Protein AF-A0A482WJ39-F1 (afdb_monomer_lite)

InterPro domains:
  IPR003959 ATPase, AAA-type, core [PF00004] (1-39)
  IPR003960 ATPase, AAA-type, conserved site [PS00674] (11-30)
  IPR015415 Spastin/Vps4, C-terminal [PF09336] (120-150)
  IPR027417 P-loop containing nucleoside triphosphate hydrolase [G3DSA:3.40.50.300] (1-40)
  IPR027417 P-loop containing nucleoside triphosphate hydrolase [SSF52540] (7-94)
  IPR041569 AAA ATPase, AAA+ lid domain [PF17862] (64-99)
  IPR050304 Microtubule-severing AAA ATPase [PTHR23074] (1-119)

pLDDT: mean 89.64, std 10.5, range [42.44, 97.19]

Sequence (154 aa):
MQGVGNDNDGVLVLGATNIPWVLDAAIRRRFEKRIYIPLPEEHARLQMFKLHLGNTSHELNEDDLKTLAHKTEGYSGADISIVVRDALMQPVRKVQMATHFRQVSGPSRTDPNVIVNDLLTPCSPGSPGAIEMTWMDVPGDKLYEPSVTMVNIH

Structure (mmCIF, N/CA/C/O backbone):
data_AF-A0A482WJ39-F1
#
_entry.id   AF-A0A482WJ39-F1
#
loop_
_atom_site.group_PDB
_atom_site.id
_atom_site.type_symbol
_atom_site.label_atom_id
_atom_site.label_alt_id
_atom_site.label_comp_id
_atom_site.label_asym_id
_atom_site.label_entity_id
_atom_site.label_seq_id
_atom_site.pdbx_PDB_ins_code
_atom_site.Cartn_x
_atom_site.Cartn_y
_atom_site.Cartn_z
_atom_site.occupancy
_atom_site.B_iso_or_equiv
_atom_site.auth_seq_id
_atom_site.auth_comp_id
_atom_site.auth_asym_id
_atom_site.auth_atom_id
_atom_site.pdbx_PDB_model_num
ATOM 1 N N . MET A 1 1 ? 26.943 -13.281 -31.405 1.00 46.62 1 MET A N 1
ATOM 2 C CA . MET A 1 1 ? 25.716 -13.459 -30.597 1.00 46.62 1 MET A CA 1
ATOM 3 C C . MET A 1 1 ? 24.828 -12.218 -30.725 1.00 46.62 1 MET A C 1
ATOM 5 O O . MET A 1 1 ? 24.795 -11.364 -29.846 1.00 46.62 1 MET A O 1
ATOM 9 N N . GLN A 1 2 ? 24.151 -12.051 -31.858 1.00 42.44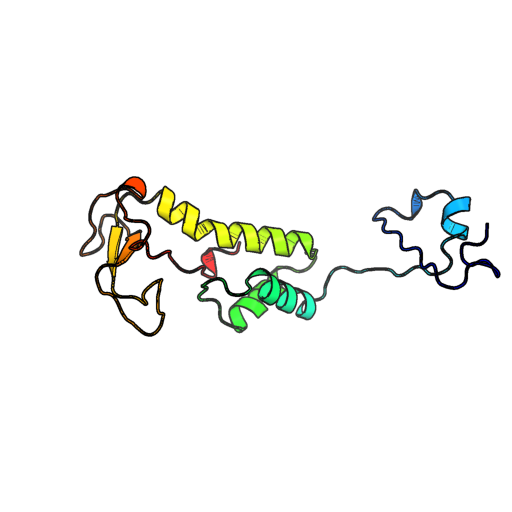 2 GLN A N 1
ATOM 10 C CA . GLN A 1 2 ? 22.997 -11.147 -31.903 1.00 42.44 2 GLN A CA 1
ATOM 11 C C . GLN A 1 2 ? 21.970 -11.657 -30.882 1.00 42.44 2 GLN A C 1
ATOM 13 O O . GLN A 1 2 ? 21.804 -12.867 -30.750 1.00 42.44 2 GLN A O 1
ATOM 18 N N . GLY A 1 3 ? 21.373 -10.76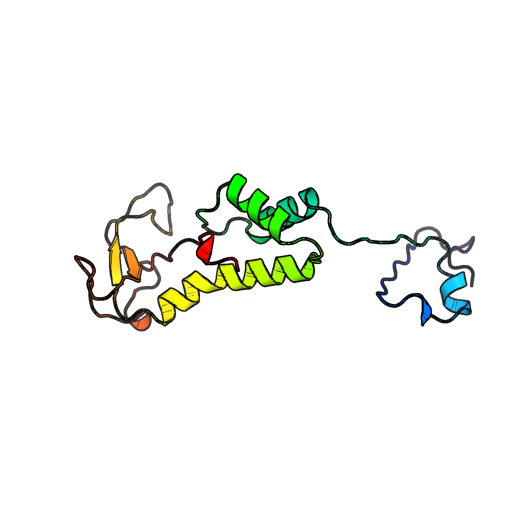1 -30.094 1.00 47.84 3 GLY A N 1
ATOM 19 C CA . GLY A 1 3 ? 20.368 -11.128 -29.085 1.00 47.84 3 GLY A CA 1
ATOM 20 C C . GLY A 1 3 ? 19.009 -11.483 -29.689 1.00 47.84 3 GLY A C 1
ATOM 21 O O . GLY A 1 3 ? 18.086 -11.810 -28.954 1.00 47.84 3 GLY A O 1
ATOM 22 N N . VAL A 1 4 ? 18.914 -11.452 -31.017 1.00 57.78 4 VAL A N 1
ATOM 23 C CA . VAL A 1 4 ? 17.875 -12.083 -31.822 1.00 57.78 4 VAL A CA 1
ATOM 24 C C . VAL A 1 4 ? 18.612 -12.763 -32.979 1.00 57.78 4 VAL A C 1
ATOM 26 O O . VAL A 1 4 ? 19.047 -12.113 -33.925 1.00 57.78 4 VAL A O 1
ATOM 29 N N . GLY A 1 5 ? 18.908 -14.052 -32.827 1.00 44.41 5 GLY A N 1
ATOM 30 C CA . GLY A 1 5 ? 19.530 -14.864 -33.872 1.00 44.41 5 GLY A CA 1
ATOM 31 C C . GLY A 1 5 ? 18.461 -15.508 -34.747 1.00 44.41 5 GLY A C 1
ATOM 32 O O . GLY A 1 5 ? 17.418 -15.896 -34.230 1.00 44.41 5 GLY A O 1
ATOM 33 N N . ASN A 1 6 ? 18.756 -15.661 -36.039 1.00 52.38 6 ASN A N 1
ATOM 34 C CA . ASN A 1 6 ? 17.915 -16.328 -37.041 1.00 52.38 6 ASN A CA 1
ATOM 35 C C . ASN A 1 6 ? 17.573 -17.804 -36.730 1.00 52.38 6 ASN A C 1
ATOM 37 O O . ASN A 1 6 ? 16.804 -18.384 -37.481 1.00 52.38 6 ASN A O 1
ATOM 41 N N . ASP A 1 7 ? 18.084 -18.382 -35.632 1.00 56.47 7 ASP A N 1
ATOM 42 C CA . ASP A 1 7 ? 17.926 -19.801 -35.281 1.00 56.47 7 ASP A CA 1
ATOM 43 C C . ASP A 1 7 ? 17.556 -19.995 -33.785 1.00 56.47 7 ASP A C 1
ATOM 45 O O . ASP A 1 7 ? 18.168 -20.794 -33.078 1.00 56.47 7 ASP A O 1
ATOM 49 N N . ASN A 1 8 ? 16.596 -19.221 -33.257 1.00 56.69 8 ASN A N 1
ATOM 50 C CA . ASN A 1 8 ? 16.150 -19.303 -31.853 1.00 56.69 8 ASN A CA 1
ATOM 51 C C . ASN A 1 8 ? 14.618 -19.144 -31.731 1.00 56.69 8 ASN A C 1
ATOM 53 O O . ASN A 1 8 ? 14.128 -18.295 -30.981 1.00 56.69 8 ASN A O 1
ATOM 57 N N . ASP A 1 9 ? 13.872 -19.929 -32.517 1.00 59.34 9 ASP A N 1
ATOM 58 C CA . ASP A 1 9 ? 12.409 -19.865 -32.655 1.00 59.34 9 ASP A CA 1
ATOM 59 C C . ASP A 1 9 ? 11.685 -20.060 -31.306 1.00 59.34 9 ASP A C 1
ATOM 61 O O . ASP A 1 9 ? 11.325 -21.168 -30.913 1.00 59.34 9 ASP A O 1
ATOM 65 N N . GLY A 1 10 ? 11.472 -18.960 -30.576 1.00 71.56 10 GLY A N 1
ATOM 66 C CA . GLY A 1 10 ? 10.562 -18.887 -29.429 1.00 71.56 10 GLY A CA 1
ATOM 67 C C . GLY A 1 10 ? 11.150 -18.450 -28.083 1.00 71.56 10 GLY A C 1
ATOM 68 O O . GLY A 1 10 ? 10.396 -18.377 -27.114 1.00 71.56 10 GLY A O 1
ATOM 69 N N . VAL A 1 11 ? 12.447 -18.134 -27.969 1.00 82.62 11 VAL A N 1
ATOM 70 C CA . VAL A 1 11 ? 13.030 -17.712 -26.674 1.00 82.62 11 VAL A CA 1
ATOM 71 C C . VAL A 1 11 ? 13.084 -16.185 -26.551 1.00 82.62 11 VAL A C 1
ATOM 73 O O . VAL A 1 11 ? 13.853 -15.522 -27.244 1.00 82.62 11 VAL A O 1
ATOM 76 N N . LEU A 1 12 ? 12.304 -15.624 -25.618 1.00 84.88 12 LEU A N 1
ATOM 77 C CA . LEU A 1 12 ? 12.344 -14.205 -25.243 1.00 84.88 12 LEU A CA 1
ATOM 78 C C . LEU A 1 12 ? 13.251 -13.991 -24.023 1.00 84.88 12 LEU A C 1
ATOM 80 O O . LEU A 1 12 ? 13.009 -14.553 -22.957 1.00 84.88 12 LEU A O 1
ATOM 84 N N . VAL A 1 13 ? 14.259 -13.127 -24.160 1.00 88.00 13 VAL A N 1
ATOM 85 C CA . VAL A 1 13 ? 15.148 -12.733 -23.056 1.00 88.00 13 VAL A CA 1
ATOM 86 C C . VAL A 1 13 ? 14.767 -11.343 -22.549 1.00 88.00 13 VAL A C 1
ATOM 88 O O . VAL A 1 13 ? 14.819 -10.367 -23.297 1.00 88.00 13 VAL A O 1
ATOM 91 N N . LEU A 1 14 ? 14.426 -11.249 -21.262 1.00 92.94 14 LEU A N 1
ATOM 92 C CA . LEU A 1 14 ? 14.145 -9.992 -20.564 1.00 92.94 14 LEU A CA 1
ATOM 93 C C . LEU A 1 14 ? 15.257 -9.691 -19.555 1.00 92.94 14 LEU A C 1
ATOM 95 O O . LEU A 1 14 ? 15.669 -10.563 -18.794 1.00 92.94 14 LEU A O 1
ATOM 99 N N . GLY A 1 15 ? 15.731 -8.446 -19.541 1.00 93.31 15 GLY A N 1
ATOM 100 C CA . GLY A 1 15 ? 16.702 -7.950 -18.567 1.00 93.31 15 GLY A CA 1
ATOM 101 C C . GLY A 1 15 ? 16.218 -6.646 -17.939 1.00 93.31 15 GLY A C 1
ATOM 102 O O . GLY A 1 15 ? 15.650 -5.805 -18.633 1.00 93.31 15 GLY A O 1
ATOM 103 N N . ALA A 1 16 ? 16.460 -6.472 -16.640 1.00 95.31 16 ALA A N 1
ATOM 104 C CA . ALA A 1 16 ? 16.119 -5.264 -15.893 1.00 95.31 16 ALA A CA 1
ATOM 105 C C . ALA A 1 16 ? 17.386 -4.646 -15.284 1.00 95.31 16 ALA A C 1
ATOM 107 O O . ALA A 1 16 ? 18.242 -5.356 -14.759 1.00 95.31 16 ALA A O 1
ATOM 108 N N . THR A 1 17 ? 17.525 -3.322 -15.367 1.00 94.81 17 THR A N 1
ATOM 109 C CA . THR A 1 17 ? 18.626 -2.581 -14.739 1.00 94.81 17 THR A CA 1
ATOM 110 C C . THR A 1 17 ? 18.197 -1.159 -14.401 1.00 94.81 17 THR A C 1
ATOM 112 O O . THR A 1 17 ? 17.566 -0.493 -15.218 1.00 94.81 17 THR A O 1
ATOM 115 N N . ASN A 1 18 ? 18.597 -0.680 -13.222 1.00 94.75 18 ASN A N 1
ATOM 116 C CA . ASN A 1 18 ? 18.424 0.717 -12.810 1.00 94.75 18 ASN A CA 1
ATOM 117 C C . ASN A 1 18 ? 19.621 1.596 -13.225 1.00 94.75 18 ASN A C 1
ATOM 119 O O . ASN A 1 18 ? 19.581 2.810 -13.056 1.00 94.75 18 ASN A O 1
ATOM 123 N N . ILE A 1 19 ? 20.698 0.992 -13.748 1.00 95.25 19 ILE A N 1
ATOM 124 C CA . ILE A 1 19 ? 21.979 1.662 -14.029 1.00 95.25 19 ILE A CA 1
ATOM 125 C C . ILE A 1 19 ? 22.481 1.276 -15.440 1.00 95.25 19 ILE A C 1
ATOM 127 O O . ILE A 1 19 ? 23.523 0.629 -15.592 1.00 95.25 19 ILE A O 1
ATOM 131 N N . PRO A 1 20 ? 21.751 1.631 -16.518 1.00 92.75 20 PRO A N 1
ATOM 132 C CA . PRO A 1 20 ? 22.053 1.162 -17.875 1.00 92.75 20 PRO A CA 1
ATOM 133 C C . PRO A 1 20 ? 23.400 1.652 -18.435 1.00 92.75 20 PRO A C 1
ATOM 135 O O . PRO A 1 20 ? 23.935 1.036 -19.357 1.00 92.75 20 PRO A O 1
ATOM 138 N N . TRP A 1 21 ? 23.967 2.739 -17.902 1.00 92.56 21 TRP A N 1
ATOM 139 C CA . TRP A 1 21 ? 25.252 3.288 -18.357 1.00 92.56 21 TRP A CA 1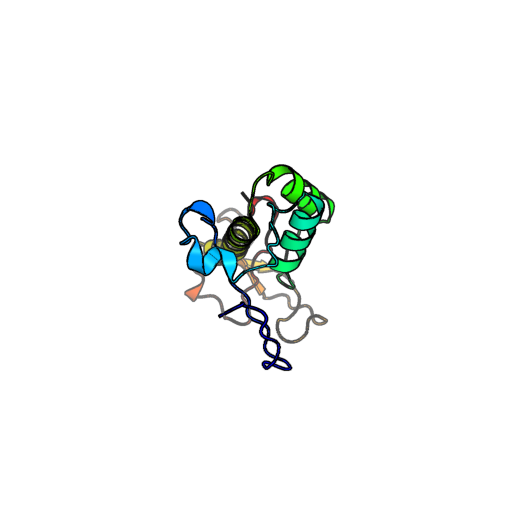
ATOM 140 C C . TRP A 1 21 ? 26.468 2.462 -17.917 1.00 92.56 21 TRP A C 1
ATOM 142 O O . TRP A 1 21 ? 27.481 2.486 -18.612 1.00 92.56 21 TRP A O 1
ATOM 152 N N . VAL A 1 22 ? 26.360 1.703 -16.819 1.00 95.88 22 VAL A N 1
ATOM 153 C CA . VAL A 1 22 ? 27.432 0.813 -16.329 1.00 95.88 22 VAL A CA 1
ATOM 154 C C . VAL A 1 22 ? 27.508 -0.484 -17.142 1.00 95.88 22 VAL A C 1
ATOM 156 O O . VAL A 1 22 ? 28.544 -1.141 -17.171 1.00 95.88 22 VAL A O 1
ATOM 159 N N . LEU A 1 23 ? 26.431 -0.853 -17.842 1.00 93.06 23 LEU A N 1
ATOM 160 C CA . LEU A 1 23 ? 26.377 -2.091 -18.613 1.00 93.06 23 LEU A CA 1
ATOM 161 C C . LEU A 1 23 ? 27.382 -2.067 -19.770 1.00 93.06 23 LEU A C 1
ATOM 163 O O . LEU A 1 23 ? 27.341 -1.158 -20.604 1.00 93.06 23 LEU A O 1
ATOM 167 N N . ASP A 1 24 ? 28.228 -3.095 -19.861 1.00 94.31 24 ASP A N 1
ATOM 168 C CA . ASP A 1 24 ? 29.236 -3.219 -20.914 1.00 94.31 24 ASP A CA 1
ATOM 169 C C . ASP A 1 24 ? 28.641 -3.050 -22.325 1.00 94.31 24 ASP A C 1
ATOM 171 O O . ASP A 1 24 ? 27.534 -3.511 -22.631 1.00 94.31 24 ASP A O 1
ATOM 175 N N . ALA A 1 25 ? 29.389 -2.383 -23.205 1.00 91.38 25 ALA A N 1
ATOM 176 C CA . ALA A 1 25 ? 28.9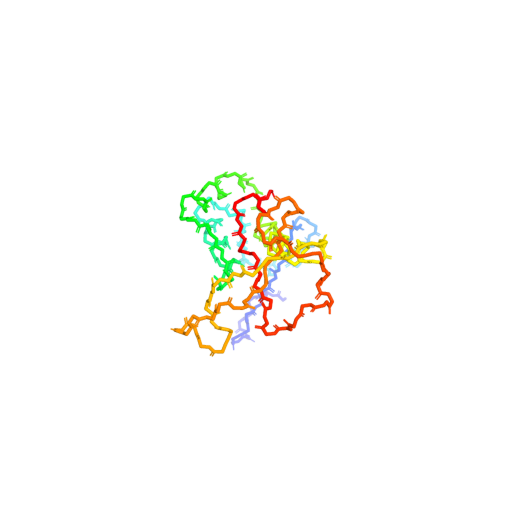32 -2.049 -24.547 1.00 91.38 25 ALA A CA 1
ATOM 177 C C . ALA A 1 25 ? 28.632 -3.295 -25.401 1.00 91.38 25 ALA A C 1
ATOM 179 O O . ALA A 1 25 ? 27.715 -3.249 -26.228 1.00 91.38 25 ALA A O 1
ATOM 180 N N . ALA A 1 26 ? 29.350 -4.408 -25.205 1.00 91.69 26 ALA A N 1
ATOM 181 C CA . ALA A 1 26 ? 29.112 -5.642 -25.947 1.00 91.69 26 ALA A CA 1
ATOM 182 C C . ALA A 1 26 ? 27.780 -6.286 -25.550 1.00 91.69 26 ALA A C 1
ATOM 184 O O . ALA A 1 26 ? 27.037 -6.715 -26.433 1.00 91.69 26 ALA A O 1
ATOM 185 N N . ILE A 1 27 ? 27.437 -6.293 -24.257 1.00 90.00 27 ILE A N 1
ATOM 186 C CA . ILE A 1 27 ? 26.133 -6.778 -23.773 1.00 90.00 27 ILE A CA 1
ATOM 187 C C . ILE A 1 27 ? 25.017 -5.835 -24.223 1.00 90.00 27 ILE A C 1
ATOM 189 O O . ILE A 1 27 ? 24.005 -6.280 -24.761 1.00 90.00 27 ILE A O 1
ATOM 193 N N . ARG A 1 28 ? 25.217 -4.521 -24.080 1.00 88.12 28 ARG A N 1
ATOM 194 C CA . ARG A 1 28 ? 24.224 -3.500 -24.445 1.00 88.12 28 ARG A CA 1
ATOM 195 C C . ARG A 1 28 ? 23.806 -3.593 -25.915 1.00 88.12 28 ARG A C 1
ATOM 197 O O . ARG A 1 28 ? 22.643 -3.360 -26.231 1.00 88.12 28 ARG A O 1
ATOM 204 N N . ARG A 1 29 ? 24.731 -3.954 -26.813 1.00 89.19 29 ARG A N 1
ATOM 205 C CA . ARG A 1 29 ? 24.456 -4.197 -28.243 1.00 89.19 29 ARG A CA 1
ATOM 206 C C . ARG A 1 29 ? 23.629 -5.459 -28.510 1.00 89.19 29 ARG A C 1
ATOM 208 O O . ARG A 1 29 ? 23.006 -5.522 -29.559 1.00 89.19 29 ARG A O 1
ATOM 215 N N . ARG A 1 30 ? 23.605 -6.439 -27.597 1.00 89.75 30 ARG A N 1
ATOM 216 C CA . ARG A 1 30 ? 22.744 -7.631 -27.720 1.00 89.75 30 ARG A CA 1
ATOM 217 C C . ARG A 1 30 ? 21.286 -7.342 -27.339 1.00 89.75 30 ARG A C 1
ATOM 219 O O . ARG A 1 30 ? 20.398 -8.014 -27.839 1.00 89.75 30 ARG A O 1
ATOM 226 N N . PHE A 1 31 ? 21.033 -6.331 -26.506 1.00 90.12 31 PHE A N 1
ATOM 227 C CA . PHE A 1 31 ? 19.681 -5.862 -26.183 1.00 90.12 31 PHE A CA 1
ATOM 228 C C . PHE A 1 31 ? 19.251 -4.747 -27.145 1.00 90.12 31 PHE A C 1
ATOM 230 O O . PHE A 1 31 ? 19.453 -3.554 -26.888 1.00 90.12 31 PHE A O 1
ATOM 237 N N . GLU A 1 32 ? 18.688 -5.163 -28.279 1.00 86.25 32 GLU A N 1
ATOM 238 C CA . GLU A 1 32 ? 18.271 -4.284 -29.379 1.00 86.25 32 GLU A CA 1
ATOM 239 C C . GLU A 1 32 ? 17.033 -3.447 -29.030 1.00 86.25 32 GLU A C 1
ATOM 241 O O . GLU A 1 32 ? 16.963 -2.263 -29.364 1.00 86.25 32 GLU A O 1
ATOM 246 N N . LYS A 1 33 ? 16.068 -4.035 -28.311 1.00 89.56 33 LYS A N 1
ATOM 247 C CA . LYS A 1 33 ? 14.890 -3.332 -27.786 1.00 89.56 33 LYS A CA 1
ATOM 248 C C . LYS A 1 33 ? 15.137 -2.902 -26.346 1.00 89.56 33 LYS A C 1
ATOM 250 O O . LYS A 1 33 ? 15.543 -3.703 -25.510 1.00 89.56 33 LYS A O 1
ATOM 255 N N . ARG A 1 34 ? 14.884 -1.624 -26.061 1.00 92.25 34 ARG A N 1
ATOM 256 C CA . ARG A 1 34 ? 15.056 -1.022 -24.735 1.00 92.25 34 ARG A CA 1
ATOM 257 C C . ARG A 1 34 ? 13.819 -0.205 -24.419 1.00 92.25 34 ARG A C 1
ATOM 259 O O . ARG A 1 34 ? 13.460 0.676 -25.195 1.00 92.25 34 ARG A O 1
ATOM 266 N N . ILE A 1 35 ? 13.181 -0.524 -23.302 1.00 94.88 35 ILE A N 1
ATOM 267 C CA . ILE A 1 35 ? 11.978 0.155 -22.831 1.00 94.88 35 ILE A CA 1
ATOM 268 C C . ILE A 1 35 ? 12.361 0.889 -21.555 1.00 94.88 35 ILE A C 1
ATOM 270 O O . ILE A 1 35 ? 12.848 0.275 -20.607 1.00 94.88 35 ILE A O 1
ATOM 274 N N . TYR A 1 36 ? 12.186 2.207 -21.557 1.00 95.06 36 TYR A N 1
ATOM 275 C CA . TYR A 1 36 ? 12.319 2.999 -20.345 1.00 95.06 36 TYR A CA 1
ATOM 276 C C . TYR A 1 36 ? 11.038 2.862 -19.523 1.00 95.06 36 TYR A C 1
ATOM 278 O O . TYR A 1 36 ? 9.946 3.044 -20.059 1.00 95.06 36 TYR A O 1
ATOM 286 N N . ILE A 1 37 ? 11.183 2.534 -18.240 1.00 95.06 37 ILE A N 1
ATOM 287 C CA . ILE A 1 37 ? 10.071 2.471 -17.293 1.00 95.06 37 ILE A CA 1
ATOM 288 C C . ILE A 1 37 ? 10.160 3.724 -16.412 1.00 95.06 37 ILE A C 1
ATOM 290 O O . ILE A 1 37 ? 11.063 3.794 -15.574 1.00 95.06 37 ILE A O 1
ATOM 294 N N . PRO A 1 38 ? 9.295 4.734 -16.629 1.00 95.69 38 PRO A N 1
ATOM 295 C CA . PRO A 1 38 ? 9.271 5.930 -15.798 1.00 95.69 38 PRO A CA 1
ATOM 296 C C . PRO A 1 38 ? 8.657 5.639 -14.422 1.00 95.69 38 PRO A C 1
ATOM 298 O O . PRO A 1 38 ? 8.059 4.586 -14.187 1.00 95.69 38 PRO A O 1
ATOM 301 N N . LEU A 1 39 ? 8.772 6.614 -13.520 1.00 96.81 39 LEU A N 1
ATOM 302 C CA . LEU A 1 39 ? 7.978 6.634 -12.294 1.00 96.81 39 LEU A CA 1
ATOM 303 C C . LEU A 1 39 ? 6.476 6.719 -12.627 1.00 96.81 39 LEU A C 1
ATOM 305 O O . LEU A 1 39 ? 6.110 7.314 -13.644 1.00 96.81 39 LEU A O 1
ATOM 309 N N . PRO A 1 40 ? 5.601 6.130 -11.793 1.00 97.12 40 PRO A N 1
ATOM 310 C CA . PRO A 1 40 ? 4.167 6.133 -12.039 1.00 97.12 40 PRO A CA 1
ATOM 311 C C . PRO A 1 40 ? 3.579 7.545 -11.939 1.00 97.12 40 PRO A C 1
ATOM 313 O O . PRO A 1 40 ? 3.863 8.295 -11.003 1.00 97.12 40 PRO A O 1
ATOM 316 N N . GLU A 1 41 ? 2.693 7.874 -12.875 1.00 96.62 41 GLU A N 1
ATOM 317 C CA . GLU A 1 41 ? 1.856 9.074 -12.815 1.00 96.62 41 GLU A CA 1
ATOM 318 C C . GLU A 1 41 ? 0.769 8.951 -11.738 1.00 96.62 41 GLU A C 1
ATOM 320 O O . GLU A 1 41 ? 0.493 7.863 -11.232 1.00 96.62 41 GLU A O 1
ATOM 325 N N . GLU A 1 42 ? 0.111 10.063 -11.408 1.00 96.25 42 GLU A N 1
ATOM 326 C CA . GLU A 1 42 ? -0.894 10.129 -10.339 1.00 96.25 42 GLU A CA 1
ATOM 327 C C . GLU A 1 42 ? -1.987 9.057 -10.478 1.00 96.25 42 GLU A C 1
ATOM 329 O O . GLU A 1 42 ? -2.269 8.334 -9.523 1.00 96.25 42 GLU A O 1
ATOM 334 N N . HIS A 1 43 ? -2.541 8.863 -11.679 1.00 96.12 43 HIS A N 1
ATOM 335 C CA . HIS A 1 43 ? -3.559 7.833 -11.896 1.00 96.12 43 HIS A CA 1
ATOM 336 C C . HIS A 1 43 ? -3.024 6.415 -11.647 1.00 96.12 43 HIS A C 1
ATOM 338 O O . HIS A 1 43 ? -3.710 5.589 -11.045 1.00 96.12 43 HIS A O 1
ATOM 344 N N . ALA A 1 44 ? -1.786 6.130 -12.062 1.00 96.81 44 ALA A N 1
ATOM 345 C CA . ALA A 1 44 ? -1.154 4.840 -11.809 1.00 96.81 44 ALA A CA 1
ATOM 346 C C . ALA A 1 44 ? -0.909 4.627 -10.307 1.00 96.81 44 ALA A C 1
ATOM 348 O O . ALA A 1 44 ? -1.181 3.539 -9.800 1.00 96.81 44 ALA A O 1
ATOM 349 N N . ARG A 1 45 ? -0.484 5.667 -9.575 1.00 97.19 45 ARG A N 1
ATOM 350 C CA . ARG A 1 45 ? -0.319 5.613 -8.113 1.00 97.19 45 ARG A CA 1
ATOM 351 C C . ARG A 1 45 ? -1.642 5.343 -7.399 1.00 97.19 45 ARG A C 1
ATOM 353 O O . ARG A 1 45 ? -1.680 4.504 -6.506 1.00 97.19 45 ARG A O 1
ATOM 360 N N . LEU A 1 46 ? -2.739 5.966 -7.835 1.00 96.25 46 LEU A N 1
ATOM 361 C CA . LEU A 1 46 ? -4.081 5.680 -7.315 1.00 96.25 46 LEU A CA 1
ATOM 362 C C . LEU A 1 46 ? -4.444 4.198 -7.472 1.00 96.25 46 LEU A C 1
ATOM 364 O O . LEU A 1 46 ? -4.909 3.572 -6.519 1.00 96.25 46 LEU A O 1
ATOM 368 N N . GLN A 1 47 ? -4.204 3.618 -8.653 1.00 96.38 47 GLN A N 1
ATOM 369 C CA . GLN A 1 47 ? -4.457 2.190 -8.875 1.00 96.38 47 GLN A CA 1
ATOM 370 C C . GLN A 1 47 ? -3.538 1.306 -8.026 1.00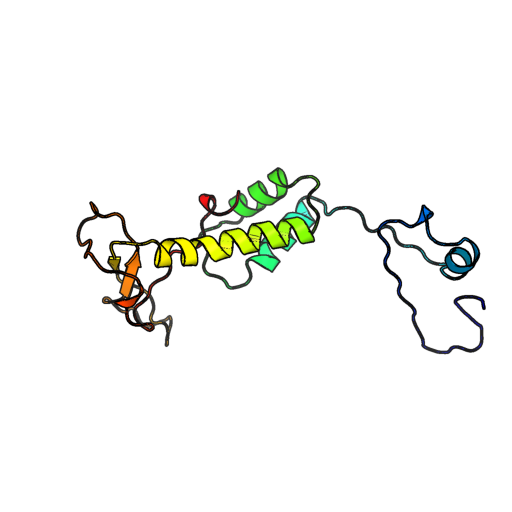 96.38 47 GLN A C 1
ATOM 372 O O . GLN A 1 47 ? -3.987 0.285 -7.512 1.00 96.38 47 GLN A O 1
ATOM 377 N N . MET A 1 48 ? -2.279 1.705 -7.821 1.00 96.25 48 MET A N 1
ATOM 378 C CA . MET A 1 48 ? -1.355 0.995 -6.932 1.00 96.25 48 MET A CA 1
ATOM 379 C C . MET A 1 48 ? -1.842 1.002 -5.479 1.00 96.25 48 MET A C 1
ATOM 381 O O . MET A 1 48 ? -1.811 -0.045 -4.838 1.00 96.25 48 MET A O 1
ATOM 385 N N . PHE A 1 49 ? -2.351 2.128 -4.964 1.00 95.44 49 PHE A N 1
ATOM 386 C CA . PHE A 1 49 ? -2.955 2.177 -3.628 1.00 95.44 49 PHE A CA 1
ATOM 387 C C . PHE A 1 49 ? -4.150 1.226 -3.506 1.00 95.44 49 PHE A C 1
ATOM 389 O O . PHE A 1 49 ? -4.197 0.429 -2.570 1.00 95.44 49 PHE A O 1
ATOM 396 N N . LYS A 1 50 ? -5.071 1.246 -4.480 1.00 94.19 50 LYS A N 1
ATOM 397 C CA . LYS A 1 50 ? -6.213 0.314 -4.527 1.00 94.19 50 LYS A CA 1
ATOM 398 C C . LYS A 1 50 ? -5.755 -1.146 -4.546 1.00 94.19 50 LYS A C 1
ATOM 400 O O . LYS A 1 50 ? -6.264 -1.966 -3.788 1.00 94.19 50 LYS A O 1
ATOM 405 N N . LEU A 1 51 ? -4.763 -1.457 -5.380 1.00 94.88 51 LEU A N 1
ATOM 406 C CA . LEU A 1 51 ? -4.214 -2.803 -5.520 1.00 94.88 51 LEU A CA 1
ATOM 407 C C . LEU A 1 51 ? -3.565 -3.297 -4.222 1.00 94.88 51 LEU A C 1
ATOM 409 O O . LEU A 1 51 ? -3.785 -4.439 -3.826 1.00 94.88 51 LEU A O 1
ATOM 413 N N . HIS A 1 52 ? -2.767 -2.455 -3.564 1.00 94.00 52 HIS A N 1
ATOM 414 C CA . HIS A 1 52 ? -2.042 -2.835 -2.353 1.00 94.00 52 HIS A CA 1
ATOM 415 C C . HIS A 1 52 ? -2.925 -2.889 -1.101 1.00 94.00 52 HIS A C 1
ATOM 417 O O . HIS A 1 52 ? -2.619 -3.668 -0.201 1.00 94.00 52 HIS A O 1
ATOM 423 N N . LEU A 1 53 ? -4.013 -2.112 -1.036 1.00 91.94 53 LEU A N 1
ATOM 424 C CA . LEU A 1 53 ? -5.023 -2.247 0.022 1.00 91.94 53 LEU A CA 1
ATOM 425 C C . LEU A 1 53 ? -5.806 -3.562 -0.115 1.00 91.94 53 LEU A C 1
ATOM 427 O O . LEU A 1 53 ? -6.092 -4.228 0.887 1.00 91.94 53 LEU A O 1
ATOM 431 N N . GLY A 1 54 ? -6.100 -3.964 -1.356 1.00 88.94 54 GLY A N 1
ATOM 432 C CA . GLY A 1 54 ? -6.778 -5.217 -1.673 1.00 88.94 54 GLY A CA 1
ATOM 433 C C . GLY A 1 54 ? -8.124 -5.345 -0.954 1.00 88.94 54 GLY A C 1
ATOM 434 O O . GLY A 1 54 ? -8.927 -4.417 -0.955 1.00 88.94 54 GLY A O 1
ATOM 435 N N . ASN A 1 55 ? -8.348 -6.495 -0.314 1.00 85.12 55 ASN A N 1
ATOM 436 C CA . ASN A 1 55 ? -9.573 -6.793 0.439 1.00 85.12 55 ASN A CA 1
ATOM 437 C C . ASN A 1 55 ? -9.449 -6.491 1.942 1.00 85.12 55 ASN A C 1
ATOM 439 O O . ASN A 1 55 ? -10.280 -6.942 2.729 1.00 85.12 55 ASN A O 1
ATOM 443 N N . THR A 1 56 ? -8.389 -5.801 2.369 1.00 87.06 56 THR A N 1
ATOM 444 C CA . THR A 1 56 ? -8.202 -5.487 3.790 1.00 87.06 56 THR A CA 1
ATOM 445 C C . THR A 1 56 ? -9.263 -4.491 4.240 1.00 87.06 56 THR A C 1
ATOM 447 O O . THR A 1 56 ? -9.563 -3.558 3.500 1.00 87.06 56 THR A O 1
ATOM 450 N N . SER A 1 57 ? -9.814 -4.645 5.447 1.00 82.94 57 SER A N 1
ATOM 451 C CA . SER A 1 57 ? -10.783 -3.681 5.982 1.00 82.94 57 SER A CA 1
ATOM 452 C C . SER A 1 57 ? -10.142 -2.300 6.155 1.00 82.94 57 SER A C 1
ATOM 454 O O . SER A 1 57 ? -9.162 -2.135 6.889 1.00 82.94 57 SER A O 1
ATOM 456 N N . HIS A 1 58 ? -10.692 -1.303 5.470 1.00 89.44 58 HIS A N 1
ATOM 457 C CA . HIS A 1 58 ? -10.247 0.083 5.525 1.00 89.44 58 HIS A CA 1
ATOM 458 C C . HIS A 1 58 ? -11.438 1.033 5.397 1.00 89.44 58 HIS A C 1
ATOM 460 O O . HIS A 1 58 ? -12.457 0.695 4.801 1.00 89.44 58 HIS A O 1
ATOM 466 N N . GLU A 1 59 ? -11.290 2.235 5.945 1.00 89.94 59 GLU A N 1
ATOM 467 C CA . GLU A 1 59 ? -12.313 3.293 5.914 1.00 89.94 59 GLU A CA 1
ATOM 468 C C . GLU A 1 59 ? -12.009 4.373 4.861 1.00 89.94 59 GLU A C 1
ATOM 470 O O . GLU A 1 59 ? -12.590 5.455 4.888 1.00 89.94 59 GLU A O 1
ATOM 475 N N . LEU A 1 60 ? -11.075 4.104 3.943 1.00 91.06 60 LEU A N 1
ATOM 476 C CA . LEU A 1 60 ? -10.664 5.060 2.911 1.00 91.06 60 LEU A CA 1
ATOM 477 C C . LEU A 1 60 ? -11.705 5.118 1.796 1.00 91.06 60 LEU A C 1
ATOM 479 O O . LEU A 1 60 ? -12.063 4.094 1.211 1.00 91.06 60 LEU A O 1
ATOM 483 N N . ASN A 1 61 ? -12.145 6.326 1.465 1.00 92.69 61 ASN A N 1
ATOM 484 C CA . ASN A 1 61 ? -12.991 6.570 0.303 1.00 92.69 61 ASN A CA 1
ATOM 485 C C . ASN A 1 61 ? -12.142 6.859 -0.953 1.00 92.69 61 ASN A C 1
ATOM 487 O O . ASN A 1 61 ? -10.915 6.968 -0.901 1.00 92.69 61 ASN A O 1
ATOM 491 N N . GLU A 1 62 ? -12.785 6.992 -2.117 1.00 91.56 62 GLU A N 1
ATOM 492 C CA . GLU A 1 62 ? -12.056 7.280 -3.359 1.00 91.56 62 GLU A CA 1
ATOM 493 C C . GLU A 1 62 ? -11.299 8.615 -3.338 1.00 91.56 62 GLU A C 1
ATOM 495 O O . GLU A 1 62 ? -10.242 8.719 -3.961 1.00 91.56 62 GLU A O 1
ATOM 500 N N . ASP A 1 63 ? -11.813 9.630 -2.646 1.00 94.06 63 ASP A N 1
ATOM 501 C CA . ASP A 1 63 ? -11.183 10.949 -2.578 1.00 94.06 63 ASP A CA 1
ATOM 502 C C . ASP A 1 63 ? -9.956 10.948 -1.652 1.00 94.06 63 ASP A C 1
ATOM 504 O O . ASP A 1 63 ? -8.970 11.634 -1.939 1.00 94.06 63 ASP A O 1
ATOM 508 N N . ASP A 1 64 ? -9.941 10.099 -0.622 1.00 93.94 64 ASP A N 1
ATOM 509 C CA . ASP A 1 64 ? -8.753 9.829 0.193 1.00 93.94 64 ASP A CA 1
ATOM 510 C C . ASP A 1 64 ? -7.648 9.207 -0.670 1.00 93.94 64 ASP A C 1
ATOM 512 O O . ASP A 1 64 ? -6.498 9.649 -0.639 1.00 93.94 64 ASP A O 1
ATOM 516 N N . LEU A 1 65 ? -7.998 8.228 -1.512 1.00 94.19 65 LEU A N 1
ATOM 517 C CA . LEU A 1 65 ? -7.043 7.575 -2.413 1.00 94.19 65 LEU A CA 1
ATOM 518 C C . LEU A 1 65 ? -6.509 8.528 -3.490 1.00 94.19 65 LEU A C 1
ATOM 520 O O . LEU A 1 65 ? -5.322 8.473 -3.818 1.00 94.19 65 LEU A O 1
ATOM 524 N N . LYS A 1 66 ? -7.345 9.433 -4.014 1.00 95.31 66 LYS A N 1
ATOM 525 C CA . LYS A 1 66 ? -6.890 10.520 -4.901 1.00 95.31 66 LYS A CA 1
ATOM 526 C C . LYS A 1 66 ? -5.932 11.456 -4.174 1.00 95.31 66 LYS A C 1
ATOM 528 O O . LYS A 1 66 ? -4.876 11.785 -4.704 1.00 95.31 66 LYS A O 1
ATOM 533 N N . THR A 1 67 ? -6.254 11.825 -2.937 1.00 95.38 67 THR A N 1
ATOM 534 C CA . THR A 1 67 ? -5.393 12.678 -2.111 1.00 95.38 67 THR A CA 1
ATOM 535 C C . THR A 1 67 ? -4.032 12.022 -1.864 1.00 95.38 67 THR A C 1
ATOM 537 O O . THR A 1 67 ? -3.000 12.684 -1.973 1.00 95.38 67 THR A O 1
ATOM 540 N N . LEU A 1 68 ? -4.003 10.717 -1.580 1.00 94.56 68 LEU A N 1
ATOM 541 C CA . LEU A 1 68 ? -2.769 9.941 -1.432 1.00 94.56 68 LEU A CA 1
ATOM 542 C C . LEU A 1 68 ? -1.958 9.888 -2.727 1.00 94.56 68 LEU A C 1
ATOM 544 O O . LEU A 1 68 ? -0.749 10.121 -2.712 1.00 94.56 68 LEU A O 1
ATOM 548 N N . ALA A 1 69 ? -2.613 9.626 -3.856 1.00 95.38 69 ALA A N 1
ATOM 549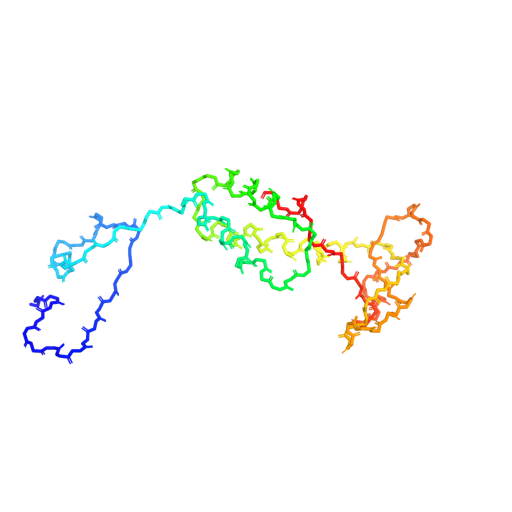 C CA . ALA A 1 69 ? -1.961 9.605 -5.158 1.00 95.38 69 ALA A CA 1
ATOM 550 C C . ALA A 1 69 ? -1.334 10.962 -5.511 1.00 95.38 69 ALA A C 1
ATOM 552 O O . ALA A 1 69 ? -0.206 11.008 -6.010 1.00 95.38 69 ALA A O 1
ATOM 553 N N . HIS A 1 70 ? -2.026 12.058 -5.197 1.00 95.69 70 HIS A N 1
ATOM 554 C CA . HIS A 1 70 ? -1.531 13.414 -5.400 1.00 95.69 70 HIS A CA 1
ATOM 555 C C . HIS A 1 70 ? -0.316 13.725 -4.509 1.00 95.69 70 HIS A C 1
ATOM 557 O O . HIS A 1 70 ? 0.698 14.220 -4.991 1.00 95.69 70 HIS A O 1
ATOM 563 N N . LYS A 1 71 ? -0.366 13.357 -3.221 1.00 95.25 71 LYS A N 1
ATOM 564 C CA . LYS A 1 71 ? 0.726 13.601 -2.256 1.00 95.25 71 LYS A CA 1
ATOM 565 C C . LYS A 1 71 ? 1.993 12.779 -2.503 1.00 95.25 71 LYS A C 1
ATOM 567 O O . LYS A 1 71 ? 3.057 13.158 -2.029 1.00 95.25 71 LYS A O 1
ATOM 572 N N . THR A 1 72 ? 1.889 11.663 -3.217 1.00 95.44 72 THR A N 1
ATOM 573 C CA . THR A 1 72 ? 3.002 10.729 -3.465 1.00 95.44 72 THR A CA 1
ATOM 574 C C . THR A 1 72 ? 3.696 10.964 -4.806 1.00 95.44 72 THR A C 1
ATOM 576 O O . THR A 1 72 ? 4.174 10.033 -5.456 1.00 95.44 72 THR A O 1
ATOM 579 N N . GLU A 1 73 ? 3.754 12.216 -5.261 1.00 95.75 73 GLU A N 1
ATOM 580 C CA . GLU A 1 73 ? 4.520 12.565 -6.456 1.00 95.75 73 GLU A CA 1
ATOM 581 C C . GLU A 1 73 ? 5.992 12.135 -6.322 1.00 95.75 73 GLU A C 1
ATOM 583 O O . GLU A 1 73 ? 6.637 12.342 -5.297 1.00 95.75 73 GLU A O 1
ATOM 588 N N . GLY A 1 74 ? 6.514 11.483 -7.366 1.00 95.44 74 GLY A N 1
ATOM 589 C CA . GLY A 1 74 ? 7.883 10.965 -7.392 1.00 95.44 74 GLY A CA 1
ATOM 590 C C . GLY A 1 74 ? 8.081 9.606 -6.712 1.00 95.44 74 GLY A C 1
ATOM 591 O O . GLY A 1 74 ? 9.178 9.058 -6.792 1.00 95.44 74 GLY A O 1
ATOM 592 N N . TYR A 1 75 ? 7.049 9.027 -6.092 1.00 96.88 75 TYR A N 1
ATOM 593 C CA . TYR A 1 75 ? 7.158 7.710 -5.462 1.00 96.88 75 TYR A CA 1
ATOM 594 C C . TYR A 1 75 ? 7.177 6.610 -6.523 1.00 96.88 75 TYR A C 1
ATOM 596 O O . TYR A 1 75 ? 6.420 6.642 -7.497 1.00 96.88 75 TYR A O 1
ATOM 604 N N . SER A 1 76 ? 8.022 5.602 -6.318 1.00 96.31 76 SER A N 1
ATOM 605 C CA . SER A 1 76 ? 7.992 4.370 -7.101 1.00 96.31 76 SER A CA 1
ATOM 606 C C . SER A 1 76 ? 6.881 3.434 -6.609 1.00 96.31 76 SER A C 1
ATOM 608 O O . SER A 1 76 ? 6.345 3.583 -5.510 1.00 96.31 76 SER A O 1
ATOM 610 N N . GLY A 1 77 ? 6.556 2.406 -7.398 1.00 94.56 77 GLY A N 1
ATOM 611 C CA . GLY A 1 77 ? 5.616 1.371 -6.950 1.00 94.56 77 GLY A CA 1
ATOM 612 C C . GLY A 1 77 ? 6.093 0.628 -5.692 1.00 94.56 77 GLY A C 1
ATOM 613 O O . GLY A 1 77 ? 5.274 0.207 -4.878 1.00 94.56 77 GLY A O 1
ATOM 614 N N . ALA A 1 78 ? 7.412 0.513 -5.491 1.00 95.50 78 ALA A N 1
ATOM 615 C CA . ALA A 1 78 ? 7.972 -0.078 -4.279 1.00 95.50 78 ALA A CA 1
ATOM 616 C C . ALA A 1 78 ? 7.714 0.806 -3.050 1.00 95.50 78 ALA A C 1
ATOM 618 O O . ALA A 1 78 ? 7.299 0.290 -2.014 1.00 95.50 78 ALA A O 1
ATOM 619 N N . ASP A 1 79 ? 7.885 2.123 -3.184 1.00 96.31 79 ASP A N 1
ATOM 620 C CA . ASP A 1 79 ? 7.640 3.075 -2.095 1.00 96.31 79 ASP A CA 1
ATOM 621 C C . ASP A 1 79 ? 6.168 3.047 -1.668 1.00 96.31 79 ASP A C 1
ATOM 623 O O . ASP A 1 79 ? 5.866 2.915 -0.484 1.00 96.31 79 ASP A O 1
ATOM 627 N N . ILE A 1 80 ? 5.241 3.056 -2.634 1.00 96.00 80 ILE A N 1
ATOM 628 C CA . ILE A 1 80 ? 3.797 2.942 -2.364 1.00 96.00 80 ILE A CA 1
ATOM 629 C C . ILE A 1 80 ? 3.479 1.623 -1.653 1.00 96.00 80 ILE A C 1
ATOM 631 O O . ILE A 1 80 ? 2.739 1.613 -0.668 1.00 96.00 80 ILE A O 1
ATOM 635 N N . SER A 1 81 ? 4.060 0.506 -2.103 1.00 95.12 81 SER A N 1
ATOM 636 C CA . SER A 1 81 ? 3.858 -0.785 -1.442 1.00 95.12 81 SER A CA 1
ATOM 637 C C . SER A 1 81 ? 4.344 -0.782 0.009 1.00 95.12 81 SER A C 1
ATOM 639 O O . SER A 1 81 ? 3.724 -1.448 0.841 1.00 95.12 81 SER A O 1
ATOM 641 N N . ILE A 1 82 ? 5.443 -0.089 0.314 1.00 95.81 82 ILE A N 1
ATOM 642 C CA . ILE A 1 82 ? 5.985 0.020 1.674 1.00 95.81 82 ILE A CA 1
ATOM 643 C C . ILE A 1 82 ? 5.055 0.862 2.546 1.00 95.81 82 ILE A C 1
ATOM 645 O O . ILE A 1 82 ? 4.704 0.420 3.638 1.00 95.81 82 ILE A O 1
ATOM 649 N N . VAL A 1 83 ? 4.611 2.016 2.045 1.00 94.44 83 VAL A N 1
ATOM 650 C CA . VAL A 1 83 ? 3.682 2.912 2.750 1.00 94.44 83 VAL A CA 1
ATOM 651 C C . VAL A 1 83 ? 2.386 2.184 3.104 1.00 94.44 83 VAL A C 1
ATOM 653 O O . VAL A 1 83 ? 1.974 2.173 4.263 1.00 94.44 83 VAL A O 1
ATOM 656 N N . VAL A 1 84 ? 1.771 1.499 2.134 1.00 94.38 84 VAL A N 1
ATOM 657 C CA . VAL A 1 84 ? 0.539 0.738 2.387 1.00 94.38 84 VAL A CA 1
ATOM 658 C C . VAL A 1 84 ? 0.796 -0.388 3.382 1.00 94.38 84 VAL A C 1
ATOM 660 O O . VAL A 1 84 ? 0.018 -0.567 4.313 1.00 94.38 84 VAL A O 1
ATOM 663 N N . ARG A 1 85 ? 1.903 -1.126 3.244 1.00 93.00 85 ARG A N 1
ATOM 664 C CA . ARG A 1 85 ? 2.238 -2.205 4.180 1.00 93.00 85 ARG A CA 1
ATOM 665 C C . ARG A 1 85 ? 2.419 -1.694 5.609 1.00 93.00 85 ARG A C 1
ATOM 667 O O . ARG A 1 85 ? 1.956 -2.362 6.529 1.00 93.00 85 ARG A O 1
ATOM 674 N N . ASP A 1 86 ? 3.065 -0.547 5.810 1.00 93.75 86 ASP A N 1
ATOM 675 C CA . ASP A 1 86 ? 3.202 0.029 7.151 1.00 93.75 86 ASP A CA 1
ATOM 676 C C . ASP A 1 86 ? 1.842 0.450 7.721 1.00 93.75 86 ASP A C 1
ATOM 678 O O . ASP A 1 86 ? 1.533 0.130 8.871 1.00 93.75 86 ASP A O 1
ATOM 682 N N . ALA A 1 87 ? 0.983 1.056 6.897 1.00 93.31 87 ALA A N 1
ATOM 683 C CA . ALA A 1 87 ? -0.375 1.418 7.288 1.00 93.31 87 ALA A CA 1
ATOM 684 C C . ALA A 1 87 ? -1.221 0.197 7.687 1.00 93.31 87 ALA A C 1
ATOM 686 O O . ALA A 1 87 ? -1.908 0.230 8.710 1.00 93.31 87 ALA A O 1
ATOM 687 N N . LEU A 1 88 ? -1.116 -0.912 6.945 1.00 92.12 88 LEU A N 1
ATOM 688 C CA . LEU A 1 88 ? -1.788 -2.178 7.269 1.00 92.12 88 LEU A CA 1
ATOM 689 C C . LEU A 1 88 ? -1.304 -2.793 8.594 1.00 92.12 88 LEU A C 1
ATOM 691 O O . LEU A 1 88 ? -2.033 -3.561 9.218 1.00 92.12 88 LEU A O 1
ATOM 695 N N . MET A 1 89 ? -0.102 -2.444 9.059 1.00 92.50 89 MET A N 1
ATOM 696 C CA . MET A 1 89 ? 0.418 -2.889 10.356 1.00 92.50 89 MET A CA 1
ATOM 697 C C . MET A 1 89 ? -0.048 -2.019 11.530 1.00 92.50 89 MET A C 1
ATOM 699 O O . MET A 1 89 ? 0.105 -2.426 12.684 1.00 92.50 89 MET A O 1
ATOM 703 N N . GLN A 1 90 ? -0.638 -0.846 11.282 1.00 92.88 90 GLN A N 1
ATOM 704 C CA . GLN A 1 90 ? -1.096 0.054 12.346 1.00 92.88 90 GLN A CA 1
ATOM 705 C C . GLN A 1 90 ? -2.185 -0.571 13.238 1.00 92.88 90 GLN A C 1
ATOM 707 O O . GLN A 1 90 ? -2.056 -0.466 14.461 1.00 92.88 90 GLN A O 1
ATOM 712 N N . PRO A 1 91 ? -3.207 -1.279 12.712 1.00 92.56 91 PRO A N 1
ATOM 713 C CA . PRO A 1 91 ? -4.164 -2.006 13.547 1.00 92.56 91 PRO A CA 1
ATOM 714 C C . PRO A 1 91 ? -3.515 -3.034 14.471 1.00 92.56 91 PRO A C 1
ATOM 716 O O . PRO A 1 91 ? -3.836 -3.091 15.656 1.00 92.56 91 PRO A O 1
ATOM 719 N N . VAL A 1 92 ? -2.547 -3.795 13.952 1.00 92.31 92 VAL A N 1
ATOM 720 C CA . VAL A 1 92 ? -1.817 -4.808 14.725 1.00 92.31 92 VAL A CA 1
ATOM 721 C C . VAL A 1 92 ? -1.040 -4.152 15.864 1.00 92.31 92 VAL A C 1
ATOM 723 O O . VAL A 1 92 ? -1.148 -4.585 17.010 1.00 92.31 92 VAL A O 1
ATOM 726 N N . ARG A 1 93 ? -0.316 -3.061 15.576 1.00 93.50 93 ARG A N 1
ATOM 727 C CA . ARG A 1 93 ? 0.414 -2.282 16.590 1.00 93.50 93 ARG A CA 1
ATOM 728 C C . ARG A 1 93 ? -0.533 -1.736 17.662 1.00 93.50 93 ARG A C 1
ATOM 730 O O . ARG A 1 93 ? -0.234 -1.854 18.847 1.00 93.50 93 ARG A O 1
ATOM 737 N N . LYS A 1 94 ? -1.696 -1.201 17.267 1.00 92.31 94 LYS A N 1
ATOM 738 C CA . LYS A 1 94 ? -2.721 -0.706 18.203 1.00 92.31 94 LYS A CA 1
ATOM 739 C C . LYS A 1 94 ? -3.239 -1.804 19.125 1.00 92.31 94 LYS A C 1
ATOM 741 O O . LYS A 1 94 ? -3.332 -1.567 20.320 1.00 92.31 94 LYS A O 1
ATOM 746 N N . VAL A 1 95 ? -3.546 -2.989 18.593 1.00 93.75 95 VAL A N 1
ATOM 747 C CA . VAL A 1 95 ? -4.004 -4.133 19.399 1.00 93.75 95 VAL A CA 1
ATOM 748 C C . VAL A 1 95 ? -2.910 -4.588 20.367 1.00 93.75 95 VAL A C 1
ATOM 750 O O . VAL A 1 95 ? -3.185 -4.778 21.546 1.00 93.75 95 VAL A O 1
ATOM 753 N N . GLN A 1 96 ? -1.663 -4.712 19.904 1.00 93.50 96 GLN A N 1
ATOM 754 C CA . GLN A 1 96 ? -0.548 -5.170 20.740 1.00 93.50 96 GLN A CA 1
ATOM 755 C C . GLN A 1 96 ? -0.207 -4.205 21.881 1.00 93.50 96 GLN A C 1
ATOM 757 O O . GLN A 1 96 ? 0.166 -4.649 22.964 1.00 93.50 96 GLN A O 1
ATOM 762 N N . MET A 1 97 ? -0.324 -2.897 21.640 1.00 93.69 97 MET A N 1
ATOM 763 C CA . MET A 1 97 ? -0.030 -1.851 22.625 1.00 93.69 97 MET A CA 1
ATOM 764 C C . MET A 1 97 ? -1.247 -1.454 23.474 1.00 93.69 97 MET A C 1
ATOM 766 O O . MET A 1 97 ? -1.119 -0.608 24.360 1.00 93.69 97 MET A O 1
ATOM 770 N N . ALA A 1 98 ? -2.428 -2.015 23.202 1.00 94.38 98 ALA A N 1
ATOM 771 C CA . ALA A 1 98 ? -3.639 -1.678 23.932 1.00 94.38 98 ALA A CA 1
ATOM 772 C C . ALA A 1 98 ? -3.590 -2.210 25.366 1.00 94.38 98 ALA A C 1
ATOM 774 O O . ALA A 1 98 ? -3.276 -3.373 25.614 1.00 94.38 98 ALA A O 1
ATOM 775 N N . THR A 1 99 ? -3.952 -1.338 26.304 1.00 94.56 99 THR A N 1
ATOM 776 C CA . THR A 1 99 ? -4.128 -1.674 27.724 1.00 94.56 99 THR A CA 1
ATOM 777 C C . THR A 1 99 ? -5.593 -1.866 28.099 1.00 94.56 99 THR A C 1
ATOM 779 O O . THR A 1 99 ? -5.892 -2.369 29.177 1.00 94.56 99 THR A O 1
ATOM 782 N N . HIS A 1 100 ? -6.508 -1.410 27.241 1.00 95.69 100 HIS A N 1
ATOM 783 C CA . HIS A 1 100 ? -7.942 -1.468 27.470 1.00 95.69 100 HIS A CA 1
ATOM 784 C C . HIS A 1 100 ? -8.663 -1.899 26.198 1.00 95.69 100 HIS A C 1
ATOM 786 O O . HIS A 1 100 ? -8.320 -1.472 25.090 1.00 95.69 100 HIS A O 1
ATOM 792 N N . PHE A 1 101 ? -9.698 -2.710 26.378 1.00 95.69 101 PHE A N 1
ATOM 793 C CA . PHE A 1 101 ? -10.596 -3.151 25.321 1.00 95.69 101 PHE A CA 1
ATOM 794 C C . PHE A 1 101 ? -12.038 -2.855 25.710 1.00 95.69 101 PHE A C 1
ATOM 796 O O . PHE A 1 101 ? -12.385 -2.789 26.887 1.00 95.69 101 PHE A O 1
ATOM 803 N N . ARG A 1 102 ? -12.897 -2.687 24.712 1.00 94.69 102 ARG A N 1
ATOM 804 C CA . ARG A 1 102 ? -14.332 -2.476 24.905 1.00 94.69 102 ARG A CA 1
ATOM 805 C C . ARG A 1 102 ? -15.116 -3.461 24.055 1.00 94.69 102 ARG A C 1
ATOM 807 O O . ARG A 1 102 ? -14.720 -3.753 22.926 1.00 94.69 102 ARG A O 1
ATOM 814 N N . GLN A 1 103 ? -16.245 -3.915 24.591 1.00 93.81 103 GLN A N 1
ATOM 815 C CA . GLN A 1 103 ? -17.192 -4.744 23.854 1.00 93.81 103 GLN A CA 1
ATOM 816 C C . GLN A 1 103 ? -17.929 -3.932 22.787 1.00 93.81 103 GLN A C 1
ATOM 818 O O . GLN A 1 103 ? -18.422 -2.833 23.050 1.00 93.81 103 GLN A O 1
ATOM 823 N N . VAL A 1 104 ? -17.989 -4.474 21.577 1.00 92.88 104 VAL A N 1
ATOM 824 C CA . VAL A 1 104 ? -18.647 -3.880 20.418 1.00 92.88 104 VAL A CA 1
ATOM 825 C C . VAL A 1 104 ? -19.444 -4.932 19.658 1.00 92.88 104 VAL A C 1
ATOM 827 O O . VAL A 1 104 ? -19.129 -6.123 19.675 1.00 92.88 104 VAL A O 1
ATOM 830 N N . SER A 1 105 ? -20.478 -4.465 18.967 1.00 92.00 105 SER A N 1
ATOM 831 C CA . SER A 1 105 ? -21.227 -5.274 18.015 1.00 92.00 105 SER A CA 1
ATOM 832 C C . SER A 1 105 ? -20.571 -5.207 16.642 1.00 92.00 105 SER A C 1
ATOM 834 O O . SER A 1 105 ? -20.245 -4.119 16.167 1.00 92.00 105 SER A O 1
ATOM 836 N N . GLY A 1 106 ? -20.412 -6.352 15.986 1.00 89.00 106 GLY A N 1
ATOM 837 C CA . GLY A 1 106 ? -19.833 -6.429 14.649 1.00 89.00 106 GLY A CA 1
ATOM 838 C C . GLY A 1 106 ? -20.133 -7.753 13.947 1.00 89.00 106 GLY A C 1
ATOM 839 O O . GLY A 1 106 ? -20.736 -8.647 14.545 1.00 89.00 106 GLY A O 1
ATOM 840 N N . PRO A 1 107 ? -19.759 -7.879 12.666 1.00 88.62 107 PRO A N 1
ATOM 841 C CA . PRO A 1 107 ? -19.958 -9.107 11.907 1.00 88.62 107 PRO A CA 1
ATOM 842 C C . PRO A 1 107 ? -19.135 -10.262 12.493 1.00 88.62 107 PRO A C 1
ATOM 844 O O . PRO A 1 107 ? -17.998 -10.074 12.931 1.00 88.62 107 PRO A O 1
ATOM 847 N N . SER A 1 108 ? -19.698 -11.469 12.482 1.00 88.00 108 SER A N 1
ATOM 848 C CA . SER A 1 108 ? -18.980 -12.680 12.875 1.00 88.00 108 SER A CA 1
ATOM 849 C C . SER A 1 108 ? -17.831 -12.964 11.908 1.00 88.00 108 SER A C 1
ATOM 851 O O . SER A 1 108 ? -17.970 -12.818 10.693 1.00 88.00 108 SER A O 1
ATOM 853 N N . ARG A 1 109 ? -16.713 -13.475 12.436 1.00 83.19 109 ARG A N 1
ATOM 854 C CA . ARG A 1 109 ? -15.578 -13.943 11.623 1.00 83.19 109 ARG A CA 1
ATOM 855 C C . ARG A 1 109 ? -15.932 -15.142 10.736 1.00 83.19 109 ARG A C 1
ATOM 857 O O . ARG A 1 109 ? -15.279 -15.357 9.721 1.00 83.19 109 ARG A O 1
ATOM 864 N N . THR A 1 110 ? -16.936 -15.934 11.120 1.00 85.00 110 THR A N 1
ATOM 865 C CA . THR A 1 110 ? -17.365 -17.132 10.378 1.00 85.00 110 THR A CA 1
ATOM 866 C C . THR A 1 110 ? -18.430 -16.846 9.323 1.00 85.00 110 THR A C 1
ATOM 868 O O . THR A 1 110 ? -18.439 -17.505 8.287 1.00 85.00 110 THR A O 1
ATOM 871 N N . ASP A 1 111 ? -19.313 -15.878 9.573 1.00 86.50 111 ASP A N 1
ATOM 872 C CA . ASP A 1 111 ? -20.382 -15.477 8.658 1.00 86.50 111 ASP A CA 1
ATOM 873 C C . ASP A 1 111 ? -20.630 -13.963 8.776 1.00 86.50 111 ASP A C 1
ATOM 875 O O . ASP A 1 111 ? -21.194 -13.511 9.779 1.00 86.50 111 ASP A O 1
ATOM 879 N N . PRO A 1 112 ? -20.251 -13.168 7.759 1.00 84.12 112 PRO A N 1
ATOM 880 C CA . PRO A 1 112 ? -20.437 -11.719 7.767 1.00 84.12 112 PRO A CA 1
ATOM 881 C C . PRO A 1 112 ? -21.895 -11.256 7.898 1.00 84.12 112 PRO A C 1
ATOM 883 O O . PRO A 1 112 ? -22.128 -10.106 8.262 1.00 84.12 112 PRO A O 1
ATOM 886 N N . ASN A 1 113 ? -22.880 -12.116 7.611 1.00 90.25 113 ASN A N 1
ATOM 887 C CA . ASN A 1 113 ? -24.300 -11.766 7.728 1.00 90.25 113 ASN A CA 1
ATOM 888 C C . ASN A 1 113 ? -24.825 -11.860 9.168 1.00 90.25 113 ASN A C 1
ATOM 890 O O . ASN A 1 113 ? -25.925 -11.386 9.458 1.00 90.25 113 ASN A O 1
ATOM 894 N N . VAL A 1 114 ? -24.061 -12.476 10.073 1.00 91.44 114 VAL A N 1
ATOM 895 C CA . VAL A 1 114 ? -24.435 -12.643 11.478 1.00 91.44 114 VAL A CA 1
ATOM 896 C C . VAL A 1 114 ? -23.720 -11.593 12.316 1.00 91.44 114 VAL A C 1
ATOM 898 O O . VAL A 1 114 ? -22.493 -11.549 12.354 1.00 91.44 114 VAL A O 1
ATOM 901 N N . ILE A 1 115 ? -24.485 -10.764 13.026 1.00 89.50 115 ILE A N 1
ATOM 902 C CA . ILE A 1 115 ? -23.940 -9.766 13.954 1.00 89.50 115 ILE A CA 1
ATOM 903 C C . ILE A 1 115 ? -23.789 -10.399 15.338 1.00 89.50 115 ILE A C 1
ATOM 905 O O . ILE A 1 115 ? -24.747 -10.942 15.891 1.00 89.50 115 ILE A O 1
ATOM 909 N N . VAL A 1 116 ? -22.592 -10.295 15.908 1.00 91.75 116 VAL A N 1
ATOM 910 C CA . VAL A 1 116 ? -22.262 -10.739 17.264 1.00 91.75 116 VAL A CA 1
ATOM 911 C C . VAL A 1 116 ? -22.010 -9.511 18.136 1.00 91.75 116 VAL A C 1
ATOM 913 O O . VAL A 1 116 ? -21.464 -8.517 17.665 1.00 91.75 116 VAL A O 1
ATOM 916 N N . ASN A 1 117 ? -22.428 -9.562 19.401 1.00 90.81 117 ASN A N 1
ATOM 917 C CA . ASN A 1 117 ? -22.398 -8.415 20.322 1.00 90.81 117 ASN A CA 1
ATOM 918 C C . ASN A 1 117 ? -21.277 -8.485 21.370 1.00 90.81 117 ASN A C 1
ATOM 920 O O . ASN A 1 117 ? -21.251 -7.669 22.287 1.00 90.81 117 ASN A O 1
ATOM 924 N N . ASP A 1 118 ? -20.389 -9.473 21.275 1.00 91.94 118 ASP A N 1
ATOM 925 C CA . ASP A 1 118 ? -19.359 -9.761 22.278 1.00 91.94 118 ASP A CA 1
ATOM 926 C C . ASP A 1 118 ? -17.930 -9.643 21.725 1.00 91.94 118 ASP A C 1
ATOM 928 O O . ASP A 1 118 ? -16.992 -10.217 22.280 1.00 91.94 118 ASP A O 1
ATOM 932 N N . LEU A 1 119 ? -17.753 -8.893 20.635 1.00 93.19 119 LEU A N 1
ATOM 933 C CA . LEU A 1 119 ? -16.437 -8.643 20.064 1.00 93.19 119 LEU A CA 1
ATOM 934 C C . LEU A 1 119 ? -15.682 -7.588 20.875 1.00 93.19 119 LEU A C 1
ATOM 936 O O . LEU A 1 119 ? -16.280 -6.665 21.418 1.00 93.19 119 LEU A O 1
ATOM 940 N N . LEU A 1 120 ? -14.359 -7.692 20.937 1.00 93.94 120 LEU A N 1
ATOM 941 C CA . LEU A 1 120 ? -13.488 -6.811 21.707 1.00 93.94 120 LEU A CA 1
ATOM 942 C C . LEU A 1 120 ? -12.585 -6.012 20.778 1.00 93.94 120 LEU A C 1
ATOM 944 O O . LEU A 1 120 ? -11.822 -6.574 19.994 1.00 93.94 120 LEU A O 1
ATOM 948 N N . THR A 1 121 ? -12.636 -4.689 20.908 1.00 94.12 121 THR A N 1
ATOM 949 C CA . THR A 1 121 ? -11.792 -3.767 20.145 1.00 94.12 121 THR A CA 1
ATOM 950 C C . THR A 1 121 ? -10.963 -2.894 21.092 1.00 94.12 121 THR A C 1
ATOM 952 O O . THR A 1 121 ? -11.463 -2.530 22.164 1.00 94.12 121 THR A O 1
ATOM 955 N N . PRO A 1 122 ? -9.703 -2.565 20.753 1.00 95.19 122 PRO A N 1
ATOM 956 C CA . PRO A 1 122 ? -8.866 -1.722 21.600 1.00 95.19 122 PRO A CA 1
ATOM 957 C C . PRO A 1 122 ? -9.458 -0.313 21.755 1.00 95.19 122 PRO A C 1
ATOM 959 O O . PRO A 1 122 ? -9.923 0.294 20.789 1.00 95.19 122 PRO A O 1
ATOM 962 N N . CYS A 1 123 ? -9.425 0.229 22.973 1.00 93.94 123 CYS A N 1
ATOM 963 C CA . CYS A 1 123 ? -9.968 1.551 23.290 1.00 93.94 123 CYS A CA 1
ATOM 964 C C . CYS A 1 123 ? -9.080 2.332 24.268 1.00 93.94 123 CYS A C 1
ATOM 966 O O . CYS A 1 123 ? -8.177 1.788 24.900 1.00 93.94 123 CYS A O 1
ATOM 968 N N . SER A 1 124 ? -9.350 3.630 24.422 1.00 93.50 124 SER A N 1
ATOM 969 C CA . SER A 1 124 ? -8.656 4.451 25.418 1.00 93.50 124 SER A CA 1
ATOM 970 C C . SER A 1 124 ? -9.142 4.129 26.842 1.00 93.50 124 SER A C 1
ATOM 972 O O . SER A 1 124 ? -10.337 3.874 27.011 1.00 93.50 124 SER A O 1
ATOM 974 N N . PRO A 1 125 ? -8.289 4.246 27.880 1.00 92.19 125 PRO A N 1
ATOM 975 C CA . PRO A 1 125 ? -8.649 3.925 29.270 1.00 92.19 125 PRO A CA 1
ATOM 976 C C . PRO A 1 125 ? -9.879 4.669 29.813 1.00 92.19 125 PRO A C 1
ATOM 978 O O . PRO A 1 125 ? -10.645 4.128 30.598 1.00 92.19 125 PRO A O 1
ATOM 981 N N . GLY A 1 126 ? -10.100 5.913 29.376 1.00 89.94 126 GLY A N 1
ATOM 982 C CA . GLY A 1 126 ? -11.240 6.733 29.809 1.00 89.94 126 GLY A CA 1
ATOM 983 C C . GLY A 1 126 ? -12.536 6.510 29.023 1.00 89.94 126 GLY A C 1
ATOM 984 O O . GLY A 1 126 ? -13.488 7.266 29.203 1.00 89.94 126 GLY A O 1
ATOM 985 N N . SER A 1 127 ? -12.576 5.547 28.098 1.00 91.00 127 SER A N 1
ATOM 986 C CA . SER A 1 127 ? -13.769 5.303 27.280 1.00 91.00 127 SER A CA 1
ATOM 987 C C . SER A 1 127 ? -14.860 4.574 28.080 1.00 91.00 127 SER A C 1
ATOM 989 O O . SER A 1 127 ? -14.547 3.657 28.838 1.00 91.00 127 SER A O 1
ATOM 991 N N . PRO A 1 128 ? -16.152 4.911 27.901 1.00 91.12 128 PRO A N 1
ATOM 992 C CA . PRO A 1 128 ? -17.243 4.172 28.533 1.00 91.12 128 PRO A CA 1
ATOM 993 C C . PRO A 1 128 ? -17.202 2.689 28.146 1.00 91.12 128 PRO A C 1
ATOM 995 O O . PRO A 1 128 ? -17.148 2.362 26.958 1.00 91.12 128 PRO A O 1
ATOM 998 N N . GLY A 1 129 ? -17.229 1.804 29.145 1.00 89.31 129 GLY A N 1
ATOM 999 C CA . GLY A 1 129 ? -17.133 0.356 28.938 1.00 89.31 129 GLY A CA 1
ATOM 1000 C C . GLY A 1 129 ? -15.721 -0.151 28.624 1.00 89.31 129 GLY A C 1
ATOM 1001 O O . GLY A 1 129 ? -15.591 -1.269 28.135 1.00 89.31 129 GLY A O 1
ATOM 1002 N N . ALA A 1 130 ? -14.681 0.654 28.871 1.00 94.44 130 ALA A N 1
ATOM 1003 C CA . ALA A 1 130 ? -13.298 0.199 28.816 1.00 94.44 130 ALA A CA 1
ATOM 1004 C C . ALA A 1 130 ? -13.027 -0.810 29.938 1.00 94.44 130 ALA A C 1
ATOM 1006 O O . ALA A 1 130 ? -13.281 -0.545 31.113 1.00 94.44 130 ALA A O 1
ATOM 1007 N N . ILE A 1 131 ? -12.499 -1.964 29.557 1.00 93.88 131 ILE A N 1
ATOM 1008 C CA . ILE A 1 131 ? -12.080 -3.033 30.452 1.00 93.88 131 ILE A CA 1
ATOM 1009 C C . ILE A 1 131 ? -10.563 -3.116 30.344 1.00 93.88 131 ILE A C 1
ATOM 1011 O O . ILE A 1 131 ? -10.028 -3.238 29.241 1.00 93.88 131 ILE A O 1
ATOM 1015 N N . GLU A 1 132 ? -9.876 -3.023 31.478 1.00 94.94 132 GLU A N 1
ATOM 1016 C CA . GLU A 1 132 ? -8.425 -3.181 31.542 1.00 94.94 132 GLU A CA 1
ATOM 1017 C C . GLU A 1 132 ? -8.065 -4.643 31.256 1.00 94.94 132 GLU A C 1
ATOM 1019 O O . GLU A 1 132 ? -8.396 -5.542 32.029 1.00 94.94 132 GLU A O 1
ATOM 1024 N N . MET A 1 133 ? -7.448 -4.880 30.101 1.00 93.19 133 MET A N 1
ATOM 1025 C CA . MET A 1 133 ? -6.963 -6.189 29.668 1.00 93.19 133 MET A CA 1
ATOM 1026 C C . MET A 1 133 ? -5.976 -6.021 28.515 1.00 93.19 133 MET A C 1
ATOM 1028 O O . MET A 1 133 ? -5.997 -5.018 27.795 1.00 93.19 133 MET A O 1
ATOM 1032 N N . THR A 1 134 ? -5.124 -7.019 28.314 1.00 94.12 134 THR A N 1
ATOM 1033 C CA . THR A 1 134 ? -4.165 -7.035 27.208 1.00 94.12 134 THR A CA 1
ATOM 1034 C C . THR A 1 134 ? -4.683 -7.890 26.057 1.00 94.12 134 THR A C 1
ATOM 1036 O O . THR A 1 134 ? -5.595 -8.697 26.221 1.00 94.12 134 THR A O 1
ATOM 1039 N N . TRP A 1 135 ? -4.070 -7.776 24.877 1.00 92.38 135 TRP A N 1
ATOM 1040 C CA . TRP A 1 135 ? -4.427 -8.626 23.736 1.00 92.38 135 TRP A CA 1
ATOM 1041 C C . TRP A 1 135 ? -4.252 -10.132 24.013 1.00 92.38 135 TRP A C 1
ATOM 1043 O O . TRP A 1 135 ? -4.888 -10.937 23.341 1.00 92.38 135 TRP A O 1
ATOM 1053 N N . MET A 1 136 ? -3.414 -10.515 24.989 1.00 93.56 136 MET A N 1
ATOM 1054 C CA . MET A 1 136 ? -3.219 -11.916 25.390 1.00 93.56 136 MET A CA 1
ATOM 1055 C C . MET A 1 136 ? -4.462 -12.508 26.064 1.00 93.56 136 MET A C 1
ATOM 1057 O O . MET A 1 136 ? -4.662 -13.719 26.017 1.00 93.56 136 MET A O 1
ATOM 1061 N N . ASP A 1 137 ? -5.300 -11.656 26.656 1.00 93.56 137 ASP A N 1
ATOM 1062 C CA . ASP A 1 137 ? -6.527 -12.047 27.350 1.00 93.56 137 ASP A CA 1
ATOM 1063 C C . ASP A 1 137 ? -7.734 -12.118 26.394 1.00 93.56 137 ASP A C 1
ATOM 1065 O O . ASP A 1 137 ? -8.796 -12.626 26.758 1.00 93.56 137 ASP A O 1
ATOM 1069 N N . VAL A 1 138 ? -7.585 -11.616 25.161 1.00 92.12 138 VAL A N 1
ATOM 1070 C CA . VAL A 1 138 ? -8.650 -11.560 24.153 1.00 92.12 138 VAL A CA 1
ATOM 1071 C C . VAL A 1 138 ? -8.704 -12.876 23.365 1.00 92.12 138 VAL A C 1
ATOM 1073 O O . VAL A 1 138 ? -7.723 -13.237 22.709 1.00 92.12 138 VAL A O 1
ATOM 1076 N N . PRO A 1 139 ? -9.850 -13.584 23.341 1.00 91.56 139 PRO A N 1
ATOM 1077 C CA . PRO A 1 139 ? -10.013 -14.764 22.500 1.00 91.56 139 PRO A CA 1
ATOM 1078 C C . PRO A 1 139 ? -9.848 -14.431 21.012 1.00 91.56 139 PRO A C 1
ATOM 1080 O O . PRO A 1 139 ? -10.350 -13.416 20.522 1.00 91.56 139 PRO A O 1
ATOM 1083 N N . GLY A 1 140 ? -9.174 -15.308 20.264 1.00 87.25 140 GLY A N 1
ATOM 1084 C CA . GLY A 1 140 ? -8.854 -15.065 18.853 1.00 87.25 140 GLY A CA 1
ATOM 1085 C C . GLY A 1 140 ? -10.076 -14.923 17.935 1.00 87.25 140 GLY A C 1
ATOM 1086 O O . GLY A 1 140 ? -9.986 -14.280 16.895 1.00 87.25 140 GLY A O 1
ATOM 1087 N N . ASP A 1 141 ? -11.225 -15.486 18.303 1.00 88.62 141 ASP A N 1
ATOM 1088 C CA . ASP A 1 141 ? -12.502 -15.354 17.593 1.00 88.62 141 ASP A CA 1
ATOM 1089 C C . ASP A 1 141 ? -13.280 -14.080 17.967 1.00 88.62 141 ASP A C 1
ATOM 1091 O O . ASP A 1 141 ? -14.175 -13.676 17.227 1.00 88.62 141 ASP A O 1
ATOM 1095 N N . LYS A 1 142 ? -12.922 -13.436 19.086 1.00 91.31 142 LYS A N 1
ATOM 1096 C CA . LYS A 1 142 ? -13.578 -12.230 19.616 1.00 91.31 142 LYS A CA 1
ATOM 1097 C C . LYS A 1 142 ? -12.834 -10.941 19.312 1.00 91.31 142 LYS A C 1
ATOM 1099 O O . LYS A 1 142 ? -13.401 -9.868 19.491 1.00 91.31 142 LYS A O 1
ATOM 1104 N N . LEU A 1 143 ? -11.588 -11.013 18.851 1.00 92.25 143 LEU A N 1
ATOM 1105 C CA . LEU A 1 143 ? -10.835 -9.822 18.475 1.00 92.25 143 LEU A CA 1
ATOM 1106 C C . LEU A 1 143 ? -11.494 -9.118 17.276 1.00 92.25 143 LEU A C 1
ATOM 1108 O O . LEU A 1 143 ? -11.675 -9.715 16.215 1.00 92.25 143 LEU A O 1
ATOM 1112 N N . TYR A 1 144 ? -11.805 -7.836 17.450 1.00 91.62 144 TYR A N 1
ATOM 1113 C CA . TYR A 1 144 ? -12.259 -6.941 16.393 1.00 91.62 144 TYR A CA 1
ATOM 1114 C C . TYR A 1 144 ? -11.205 -5.870 16.145 1.00 91.62 144 TYR A C 1
ATOM 1116 O O . TYR A 1 144 ? -11.073 -4.894 16.897 1.00 91.62 144 TYR A O 1
ATOM 1124 N N . GLU A 1 145 ? -10.407 -6.102 15.108 1.00 89.25 145 GLU A N 1
ATOM 1125 C CA . GLU A 1 145 ? -9.342 -5.207 14.696 1.00 89.25 145 GLU A CA 1
ATOM 1126 C C . GLU A 1 145 ? -9.887 -3.843 14.239 1.00 89.25 145 GLU A C 1
ATOM 1128 O O . GLU A 1 145 ? -10.910 -3.770 13.558 1.00 89.25 145 GLU A O 1
ATOM 1133 N N . PRO A 1 146 ? -9.217 -2.735 14.598 1.00 89.69 146 PRO A N 1
ATOM 1134 C CA . PRO A 1 146 ? -9.585 -1.435 14.064 1.00 89.69 146 PRO A CA 1
ATOM 1135 C C . PRO A 1 146 ? -9.267 -1.379 12.565 1.00 89.69 146 PRO A C 1
ATOM 1137 O O . PRO A 1 146 ? -8.208 -1.831 12.131 1.00 89.69 146 PRO A O 1
ATOM 1140 N N . SER A 1 147 ? -10.153 -0.775 11.779 1.00 88.31 147 SER A N 1
ATOM 1141 C CA . SER A 1 147 ? -9.920 -0.557 10.351 1.00 88.31 147 SER A CA 1
ATOM 1142 C C . SER A 1 147 ? -8.760 0.412 10.104 1.00 88.31 147 SER A C 1
ATOM 1144 O O . SER A 1 147 ? -8.466 1.294 10.918 1.00 88.31 147 SER A O 1
ATOM 1146 N N . VAL A 1 148 ? -8.103 0.265 8.952 1.00 91.00 148 VAL A N 1
ATOM 1147 C CA . VAL A 1 148 ? -7.076 1.213 8.499 1.00 91.00 148 VAL A CA 1
ATOM 1148 C C . VAL A 1 148 ? -7.750 2.510 8.058 1.00 91.00 148 VAL A C 1
ATOM 1150 O O . VAL A 1 148 ? -8.657 2.492 7.225 1.00 91.00 148 VAL A O 1
ATOM 1153 N N . THR A 1 149 ? -7.297 3.638 8.603 1.00 90.75 149 THR A N 1
ATOM 1154 C CA . THR A 1 149 ? -7.821 4.973 8.274 1.00 90.75 149 THR A CA 1
ATOM 1155 C C . THR A 1 149 ? -6.757 5.839 7.611 1.00 90.75 149 THR A C 1
ATOM 1157 O O . THR A 1 149 ? -5.576 5.495 7.591 1.00 90.75 149 THR A O 1
ATOM 1160 N N . MET A 1 150 ? -7.150 7.004 7.091 1.00 88.12 150 MET A N 1
ATOM 1161 C CA . MET A 1 150 ? -6.222 7.908 6.402 1.00 88.12 150 MET A CA 1
ATOM 1162 C C . MET A 1 150 ? -5.077 8.401 7.304 1.00 88.12 150 MET A C 1
ATOM 1164 O O . MET A 1 150 ? -3.966 8.625 6.840 1.00 88.12 150 MET A O 1
ATOM 1168 N N . VAL A 1 151 ? -5.299 8.482 8.619 1.00 86.12 151 VAL A N 1
ATOM 1169 C CA . VAL A 1 151 ? -4.253 8.827 9.603 1.00 86.12 151 VAL A CA 1
ATOM 1170 C C . VAL A 1 151 ? -3.178 7.738 9.702 1.00 86.12 151 VAL A C 1
ATOM 1172 O O . VAL A 1 151 ? -2.090 7.980 10.199 1.00 86.12 151 VAL A O 1
ATOM 1175 N N . ASN A 1 152 ? -3.458 6.516 9.251 1.00 83.00 152 ASN A N 1
ATOM 1176 C CA . ASN A 1 152 ? -2.476 5.436 9.255 1.00 83.00 152 ASN A CA 1
ATOM 1177 C C . ASN A 1 152 ? -1.534 5.474 8.050 1.00 83.00 152 ASN A C 1
ATOM 1179 O O . ASN A 1 152 ? -0.533 4.762 8.074 1.00 83.00 152 ASN A O 1
ATOM 1183 N N . ILE A 1 153 ? -1.833 6.290 7.036 1.00 79.88 153 ILE A N 1
ATOM 1184 C CA . ILE A 1 153 ? -1.037 6.424 5.818 1.00 79.88 153 ILE A CA 1
ATOM 1185 C C . ILE A 1 153 ? -0.335 7.787 5.855 1.00 79.88 153 ILE A C 1
ATOM 1187 O O . ILE A 1 153 ? -0.943 8.821 5.569 1.00 79.88 153 ILE A O 1
ATOM 1191 N N . HIS A 1 154 ? 0.941 7.773 6.246 1.00 67.06 154 HIS A N 1
ATOM 1192 C CA . HIS A 1 154 ? 1.821 8.941 6.320 1.00 67.06 154 HIS A CA 1
ATOM 1193 C C . HIS A 1 154 ? 2.922 8.886 5.266 1.00 67.06 154 HIS A C 1
ATOM 1195 O O . HIS A 1 154 ? 3.436 7.773 5.013 1.00 67.06 154 HIS A O 1
#

Organism: Laodelphax striatellus (NCBI:txid195883)

Foldseek 3Di:
DQLDDPPDPPDDDDDDDPCLPPDDPVVVRSCPDDDDDDADALVRQLVLLCVLCDPAFAPDDSVLSSVVSVVQPPDHSVRSNVLSVQLSCVLVVQQQPAQWWAFAWAAFPVGRVDIDGGAIEGDDPPDVRIDGDHSVPHDPRRYDTDHRYSVSRD

Radius of gyration: 24.19 Å; chains: 1; bounding box: 54×34×69 Å

Secondary structure (DSSP, 8-state):
--SS-TT-TT-------S-TTTS-HHHHHH-------PPPPHHHHHHHHHHHHTTS-B---HHHHHHHHHHTTT--HHHHHHHHHHHHHHHHHHHHH-SEEEEEEEE-SS-TTSEEEEEEEE--TTSTTEEE--GGGS-TTTB-PPPB-GGG--